Protein AF-A0A3B0UZY9-F1 (afdb_monomer)

Secondary structure (DSSP, 8-state):
--------------THHHHTTS------HHHHHHHHHHH-GGGB-TTS-B-HHHHHHHH-TT-----------TTHHHHHHHH--

Radius of gyration: 27.04 Å; Cα contacts (8 Å, |Δi|>4): 19; chains: 1; bounding box: 41×82×52 Å

Sequence (85 aa):
MTAFAGMTEKETTPMSELDDLMPTSPDHNAARLAELKRLFPDLFSDEGRLDVKAVRKLADPDMLDMEKFRFTWYGKSRARRKAFA

Organism: NCBI:txid652676

pLDDT: mean 74.03, std 14.44, range [37.28, 91.75]

Mean predicted aligned error: 16.86 Å

Solvent-accessible surface area (backbone atoms only — not comparable to full-atom values): 5832 Å² total; per-residue (Å²): 140,79,86,88,78,85,83,76,79,81,77,76,72,62,77,69,65,58,59,76,74,44,93,71,74,79,84,56,61,68,62,52,51,54,52,45,49,72,77,44,56,84,38,36,45,99,89,70,44,80,36,66,65,52,49,47,40,71,76,36,76,84,66,63,85,70,81,79,84,76,90,81,62,95,55,57,74,59,53,54,55,66,77,78,108

Structure (mmCIF, N/CA/C/O backbone):
data_AF-A0A3B0UZY9-F1
#
_entry.id   AF-A0A3B0UZY9-F1
#
loop_
_atom_site.group_PDB
_atom_site.id
_atom_site.type_symbol
_atom_site.label_atom_id
_atom_site.label_alt_id
_atom_site.label_comp_id
_atom_site.label_asym_id
_atom_site.label_entity_id
_atom_site.label_seq_id
_atom_site.pdbx_PDB_ins_code
_atom_site.Cartn_x
_atom_site.Cartn_y
_atom_site.Cartn_z
_atom_site.occupancy
_atom_site.B_iso_or_equiv
_atom_site.auth_seq_id
_atom_site.auth_comp_id
_atom_site.auth_asym_id
_atom_site.auth_atom_id
_atom_site.pdbx_PDB_model_num
ATOM 1 N N . MET A 1 1 ? -9.650 67.753 -24.244 1.00 37.44 1 MET A N 1
ATOM 2 C CA . MET A 1 1 ? -9.470 66.533 -25.059 1.00 37.44 1 MET A CA 1
ATOM 3 C C . MET A 1 1 ? -8.295 65.786 -24.452 1.00 37.44 1 MET A C 1
ATOM 5 O O . MET A 1 1 ? -7.236 66.379 -24.389 1.00 37.44 1 MET A O 1
ATOM 9 N N . THR A 1 2 ? -8.359 64.587 -23.892 1.00 37.28 2 THR A N 1
ATOM 10 C CA . THR A 1 2 ? -9.411 63.584 -23.714 1.00 37.28 2 THR A CA 1
ATOM 11 C C . THR A 1 2 ? -8.884 62.666 -22.606 1.00 37.28 2 THR A C 1
ATOM 13 O O . THR A 1 2 ? -7.690 62.373 -22.578 1.00 37.28 2 THR A O 1
ATOM 16 N N . ALA A 1 3 ? -9.742 62.274 -21.667 1.00 44.12 3 ALA A N 1
ATOM 17 C CA . ALA A 1 3 ? -9.410 61.332 -20.605 1.00 44.12 3 ALA A CA 1
ATOM 18 C C . ALA A 1 3 ? -9.094 59.945 -21.190 1.00 44.12 3 ALA A C 1
ATOM 20 O O . ALA A 1 3 ? -9.818 59.487 -22.071 1.00 44.12 3 ALA A O 1
ATOM 21 N N . PHE A 1 4 ? -8.070 59.261 -20.675 1.00 41.88 4 PHE A N 1
ATOM 22 C CA . PHE A 1 4 ? -7.921 57.815 -20.859 1.00 41.88 4 PHE A CA 1
ATOM 23 C C . PHE A 1 4 ? -8.237 57.135 -19.527 1.00 41.88 4 PHE A C 1
ATOM 25 O O . PHE A 1 4 ? -7.371 56.870 -18.697 1.00 41.88 4 PHE A O 1
ATOM 32 N N . ALA A 1 5 ? -9.538 56.979 -19.297 1.00 52.28 5 ALA A N 1
ATOM 33 C CA . ALA A 1 5 ? -10.083 56.119 -18.267 1.00 52.28 5 ALA A CA 1
ATOM 34 C C . ALA A 1 5 ? -10.034 54.667 -18.758 1.00 52.28 5 ALA A C 1
ATOM 36 O O . ALA A 1 5 ? -10.314 54.404 -19.926 1.00 52.28 5 ALA A O 1
ATOM 37 N N . GLY A 1 6 ? -9.755 53.740 -17.844 1.00 51.16 6 GLY A N 1
ATOM 38 C CA . GLY A 1 6 ? -10.112 52.333 -18.013 1.00 51.16 6 GLY A CA 1
ATOM 39 C C . GLY A 1 6 ? -8.985 51.422 -18.478 1.00 51.16 6 GLY A C 1
ATOM 40 O O . GLY A 1 6 ? -8.892 51.098 -19.653 1.00 51.16 6 GLY A O 1
ATOM 41 N N . MET A 1 7 ? -8.201 50.933 -17.519 1.00 43.72 7 MET A N 1
ATOM 42 C CA . MET A 1 7 ? -7.647 49.572 -17.532 1.00 43.72 7 MET A CA 1
ATOM 43 C C . MET A 1 7 ? -7.630 49.092 -16.070 1.00 43.72 7 MET A C 1
ATOM 45 O O . MET A 1 7 ? -6.617 49.185 -15.389 1.00 43.72 7 MET A O 1
ATOM 49 N N . THR A 1 8 ? -8.806 48.975 -15.446 1.00 45.06 8 THR A N 1
ATOM 50 C CA . THR A 1 8 ? -9.442 47.683 -15.117 1.00 45.06 8 THR A CA 1
ATOM 51 C C . THR A 1 8 ? -8.466 46.711 -14.465 1.00 45.06 8 THR A C 1
ATOM 53 O O . THR A 1 8 ? -7.686 46.026 -15.131 1.00 45.06 8 THR A O 1
ATOM 56 N N . GLU A 1 9 ? -8.539 46.727 -13.137 1.00 50.50 9 GLU A N 1
ATOM 57 C CA . GLU A 1 9 ? -8.206 45.664 -12.199 1.00 50.50 9 GLU A CA 1
ATOM 58 C C . GLU A 1 9 ? -8.133 44.301 -12.893 1.00 50.50 9 GLU A C 1
ATOM 60 O O . GLU A 1 9 ? -9.113 43.790 -13.430 1.00 50.50 9 GLU A O 1
ATOM 65 N N . LYS A 1 10 ? -6.937 43.709 -12.904 1.00 50.31 10 LYS A N 1
ATOM 66 C CA . LYS A 1 10 ? -6.805 42.271 -13.107 1.00 50.31 10 LYS A CA 1
ATOM 67 C C . LYS A 1 10 ? -7.505 41.631 -11.913 1.00 50.31 10 LYS A C 1
ATOM 69 O O . LYS A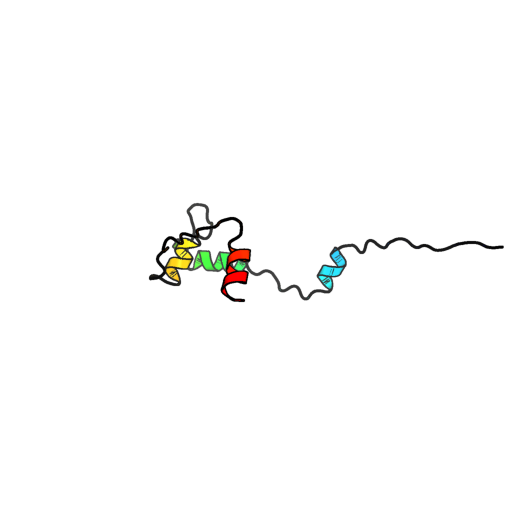 1 10 ? -6.914 41.546 -10.839 1.00 50.31 10 LYS A O 1
ATOM 74 N N . GLU A 1 11 ? -8.767 41.261 -12.101 1.00 54.94 11 GLU A N 1
ATOM 75 C CA . GLU A 1 11 ? -9.503 40.361 -11.226 1.00 54.94 11 GLU A CA 1
ATOM 76 C C . GLU A 1 11 ? -8.635 39.114 -11.021 1.00 54.94 11 GLU A C 1
ATOM 78 O O . GLU A 1 11 ? -8.539 38.232 -11.873 1.00 54.94 11 GLU A O 1
ATOM 83 N N . THR A 1 12 ? -7.933 39.067 -9.891 1.00 56.91 12 THR A N 1
ATOM 84 C CA . THR A 1 12 ? -7.550 37.800 -9.283 1.00 56.91 12 THR A CA 1
ATOM 85 C C . THR A 1 12 ? -8.869 37.171 -8.870 1.00 56.91 12 THR A C 1
ATOM 87 O O . THR A 1 12 ? -9.406 37.478 -7.809 1.00 56.91 12 THR A O 1
ATOM 90 N N . THR A 1 13 ? -9.442 36.348 -9.746 1.00 59.19 13 THR A N 1
ATOM 91 C CA . THR A 1 13 ? -10.512 35.436 -9.353 1.00 59.19 13 THR A CA 1
ATOM 92 C C . THR A 1 13 ? -9.967 34.611 -8.187 1.00 59.19 13 THR A C 1
ATOM 94 O O . THR A 1 13 ? -8.907 33.987 -8.337 1.00 59.19 13 THR A O 1
ATOM 97 N N . PRO A 1 14 ? -10.599 34.636 -7.002 1.00 59.50 14 PRO A N 1
ATOM 98 C CA . PRO A 1 14 ? -10.143 33.808 -5.906 1.00 59.50 14 PRO A CA 1
ATOM 99 C C . PRO A 1 14 ? -10.319 32.352 -6.340 1.00 59.50 14 PRO A C 1
ATOM 101 O O . PRO A 1 14 ? -11.391 31.939 -6.772 1.00 59.50 14 PRO A O 1
ATOM 104 N N . MET A 1 15 ? -9.237 31.579 -6.248 1.00 58.69 15 MET A N 1
ATOM 105 C CA . MET A 1 15 ? -9.141 30.164 -6.641 1.00 58.69 15 MET A CA 1
ATOM 106 C C . MET A 1 15 ? -10.278 29.286 -6.073 1.00 58.6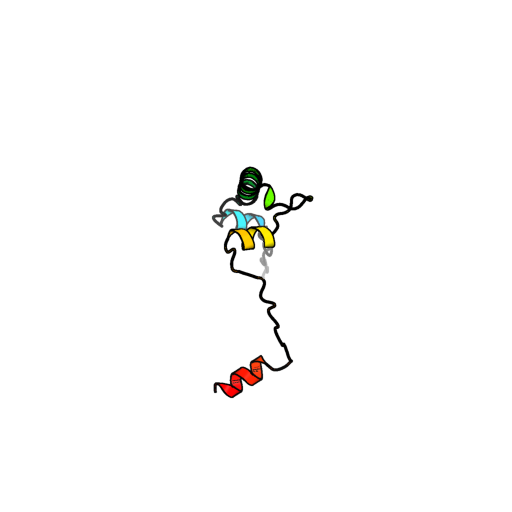9 15 MET A C 1
ATOM 108 O O . MET A 1 15 ? -10.528 28.206 -6.592 1.00 58.69 15 MET A O 1
ATOM 112 N N . SER A 1 16 ? -10.979 29.779 -5.046 1.00 62.91 16 SER A N 1
ATOM 113 C CA . SER A 1 16 ? -12.154 29.184 -4.413 1.00 62.91 16 SER A CA 1
ATOM 114 C C . SER A 1 16 ? -13.399 29.097 -5.302 1.00 62.91 16 SER A C 1
ATOM 116 O O . SER A 1 16 ? -14.165 28.161 -5.132 1.00 62.91 16 SER A O 1
ATOM 118 N N . GLU A 1 17 ? -13.622 30.015 -6.252 1.00 62.00 17 GLU A N 1
ATOM 119 C CA . GLU A 1 17 ? -14.824 29.957 -7.113 1.00 62.00 17 GLU A CA 1
ATOM 120 C C . GLU A 1 17 ? -14.735 28.868 -8.199 1.00 62.00 17 GLU A C 1
ATOM 122 O O . GLU A 1 17 ? -15.753 28.441 -8.740 1.00 62.00 17 GLU A O 1
ATOM 127 N N . LEU A 1 18 ? -13.526 28.380 -8.513 1.00 63.56 18 LEU A N 1
ATOM 128 C CA . LEU A 1 18 ? -13.346 27.281 -9.466 1.00 63.56 18 L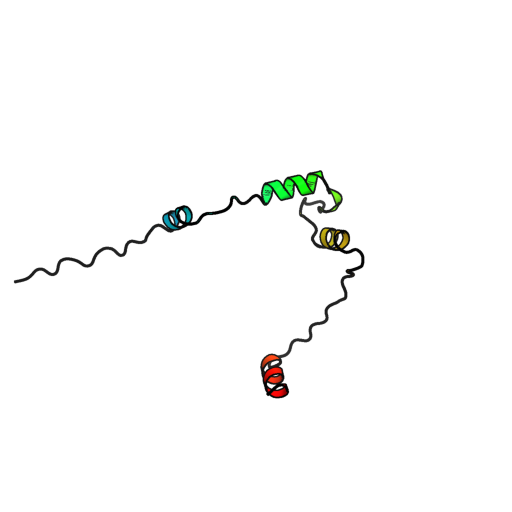EU A CA 1
ATOM 129 C C . LEU A 1 18 ? -13.762 25.919 -8.891 1.00 63.56 18 LEU A C 1
ATOM 131 O O . LEU A 1 18 ? -14.216 25.065 -9.655 1.00 63.56 18 LEU A O 1
ATOM 135 N N . ASP A 1 19 ? -13.619 25.711 -7.581 1.00 65.75 19 ASP A N 1
ATOM 136 C CA . ASP A 1 19 ? -13.952 24.437 -6.930 1.00 65.75 19 ASP A CA 1
ATOM 137 C C . ASP A 1 19 ? -15.470 24.178 -6.900 1.00 65.75 19 ASP A C 1
ATOM 139 O O . ASP A 1 19 ? -15.890 23.028 -7.018 1.00 65.75 19 ASP A O 1
ATOM 143 N N . ASP A 1 20 ? -16.288 25.236 -6.851 1.00 64.75 20 ASP A N 1
ATOM 144 C CA . ASP A 1 20 ? -17.760 25.163 -6.869 1.00 64.75 20 ASP A CA 1
ATOM 145 C C . ASP A 1 20 ? -18.341 24.832 -8.260 1.00 64.75 20 ASP A C 1
ATOM 147 O O . ASP A 1 20 ? -19.467 24.344 -8.380 1.00 64.75 20 ASP A O 1
ATOM 151 N N . LEU A 1 21 ? -17.578 25.080 -9.330 1.00 68.56 21 LEU A N 1
ATOM 152 C CA . LEU A 1 21 ? -17.972 24.802 -10.719 1.00 68.56 21 LEU A CA 1
ATOM 153 C C . LEU A 1 21 ? -17.590 23.387 -11.173 1.00 68.56 21 LEU A C 1
ATOM 155 O O . LEU A 1 21 ? -18.042 22.924 -12.226 1.00 68.56 21 LEU A O 1
ATOM 159 N N . MET A 1 22 ? -16.757 22.693 -10.398 1.00 71.69 22 MET A N 1
A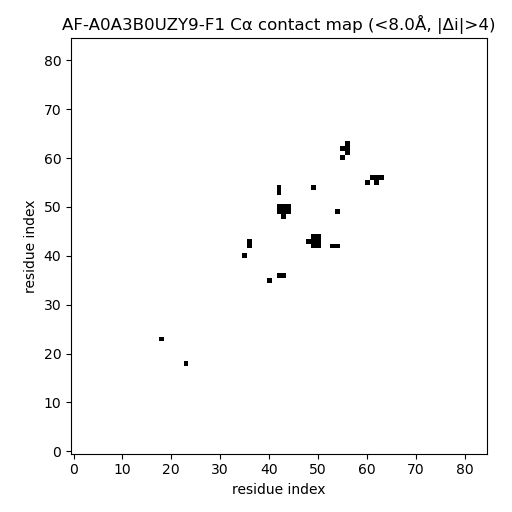TOM 160 C CA . MET A 1 22 ? -16.390 21.308 -10.651 1.00 71.69 22 MET A CA 1
ATOM 161 C C . MET A 1 22 ? -17.309 20.386 -9.844 1.00 71.69 22 MET A C 1
ATOM 163 O O . MET A 1 22 ? -17.412 20.546 -8.630 1.00 71.69 22 MET A O 1
ATOM 167 N N . PRO A 1 23 ? -17.946 19.368 -10.452 1.00 67.56 23 PRO A N 1
ATOM 168 C CA . PRO A 1 23 ? -18.591 18.309 -9.688 1.00 67.56 23 PRO A CA 1
ATOM 169 C C . PRO A 1 23 ? -17.500 17.501 -8.973 1.00 67.56 23 PRO A C 1
ATOM 171 O O . PRO A 1 23 ? -16.976 16.515 -9.493 1.00 67.56 23 PRO A O 1
ATOM 174 N N . THR A 1 24 ? -17.103 17.953 -7.788 1.00 70.19 24 THR A N 1
ATOM 175 C CA . THR A 1 24 ? -16.123 17.272 -6.955 1.00 70.19 24 THR A CA 1
ATOM 176 C C . THR A 1 24 ? -16.833 16.123 -6.248 1.00 70.19 24 THR A C 1
ATOM 178 O O . THR A 1 24 ? -17.675 16.301 -5.370 1.00 70.19 24 THR A O 1
ATOM 181 N N . SER A 1 25 ? -16.543 14.896 -6.687 1.00 73.12 25 SER A N 1
ATOM 182 C CA . SER A 1 25 ? -16.964 13.706 -5.947 1.00 73.12 25 SER A CA 1
ATOM 183 C C . SER A 1 25 ? -16.401 13.799 -4.524 1.00 73.12 25 SER A C 1
ATOM 185 O O . SER A 1 25 ? -15.209 14.088 -4.385 1.00 73.12 25 SER A O 1
ATOM 187 N N . PRO A 1 26 ? -17.192 13.503 -3.476 1.00 77.81 26 PRO A N 1
ATOM 188 C CA . PRO A 1 26 ? -16.667 13.487 -2.122 1.00 77.81 26 PRO A CA 1
ATOM 189 C C . PRO A 1 26 ? -15.527 12.468 -2.013 1.00 77.81 26 PRO A C 1
ATOM 191 O O . PRO A 1 26 ? -15.633 11.338 -2.508 1.00 77.81 26 PRO A O 1
ATOM 194 N N . ASP A 1 27 ? -14.427 12.860 -1.367 1.00 78.62 27 ASP A N 1
ATOM 195 C CA . ASP A 1 27 ? -13.329 11.940 -1.089 1.00 78.62 27 ASP A CA 1
ATOM 196 C C . ASP A 1 27 ? -13.732 10.979 0.039 1.00 78.62 27 ASP A C 1
ATOM 198 O O . ASP A 1 27 ? -13.708 11.298 1.228 1.00 78.62 27 ASP A O 1
ATOM 202 N N . HIS A 1 28 ? -14.127 9.768 -0.346 1.00 85.69 28 HIS A N 1
ATOM 203 C CA . HIS A 1 28 ? -14.495 8.701 0.583 1.00 85.69 28 HIS A CA 1
ATOM 204 C C . HIS A 1 28 ? -13.299 7.853 1.041 1.00 85.69 28 HIS A C 1
ATOM 206 O O . HIS A 1 28 ? -13.497 6.805 1.660 1.00 85.69 28 HIS A O 1
ATOM 212 N N . ASN A 1 29 ? -12.060 8.251 0.742 1.00 86.19 29 ASN A N 1
ATOM 213 C CA . ASN A 1 29 ? -10.874 7.451 1.045 1.00 86.19 29 ASN A CA 1
ATOM 214 C C . ASN A 1 29 ? -10.721 7.175 2.550 1.0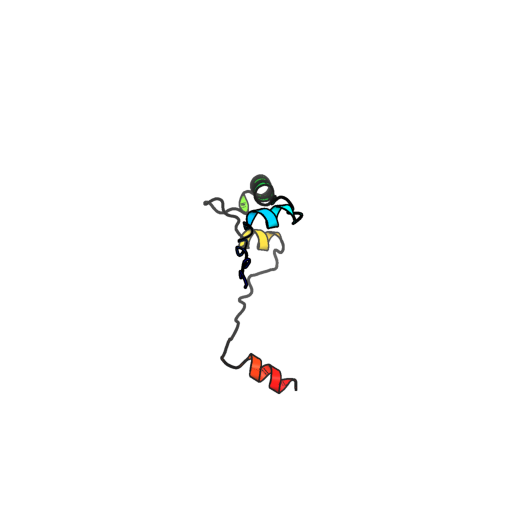0 86.19 29 ASN A C 1
ATOM 216 O O . ASN A 1 29 ? -10.459 6.041 2.943 1.00 86.19 29 ASN A O 1
ATOM 220 N N . ALA A 1 30 ? -10.996 8.164 3.406 1.00 86.19 30 ALA A N 1
ATOM 221 C CA . ALA A 1 30 ? -10.948 7.983 4.858 1.00 86.19 30 ALA A CA 1
ATOM 222 C C . ALA A 1 30 ? -11.946 6.919 5.358 1.00 86.19 30 ALA A C 1
ATOM 224 O O . ALA A 1 30 ? -11.586 6.060 6.163 1.00 86.19 30 ALA A O 1
ATOM 225 N N . ALA A 1 31 ? -13.180 6.935 4.841 1.00 87.75 31 ALA A N 1
ATOM 226 C CA . ALA A 1 31 ? -14.206 5.953 5.193 1.00 87.75 31 ALA A CA 1
ATOM 227 C C . ALA A 1 31 ? -13.834 4.545 4.701 1.00 87.75 31 ALA A C 1
ATOM 229 O O . ALA A 1 31 ? -13.931 3.578 5.456 1.00 87.75 31 ALA A O 1
ATOM 230 N N . ARG A 1 32 ? -13.326 4.441 3.465 1.00 90.25 32 ARG A N 1
ATOM 231 C CA . ARG A 1 32 ? -12.842 3.178 2.887 1.00 90.25 32 ARG A CA 1
ATOM 232 C C . ARG A 1 32 ? -11.692 2.591 3.701 1.00 90.25 32 ARG A C 1
ATOM 234 O O . ARG A 1 32 ? -11.681 1.393 3.957 1.00 90.25 32 ARG A O 1
ATOM 241 N N . LEU A 1 33 ? -10.751 3.423 4.149 1.00 89.56 33 LEU A N 1
ATOM 242 C CA . LEU A 1 33 ? -9.615 2.977 4.954 1.00 89.56 33 LEU A CA 1
ATOM 243 C C . LEU A 1 33 ? -10.056 2.471 6.337 1.00 89.56 33 LEU A C 1
ATOM 245 O O . LEU A 1 33 ? -9.541 1.461 6.813 1.00 89.56 33 LEU A O 1
ATOM 249 N N . ALA A 1 34 ? -11.032 3.137 6.960 1.00 88.75 34 ALA A N 1
ATOM 250 C CA . ALA A 1 34 ? -11.606 2.700 8.231 1.00 88.75 34 ALA A CA 1
ATOM 251 C C . ALA A 1 34 ? -12.313 1.341 8.104 1.00 88.75 34 ALA A C 1
ATOM 253 O O . ALA A 1 34 ? -12.143 0.467 8.957 1.00 88.75 34 ALA A O 1
ATOM 254 N N . GLU A 1 35 ? -13.063 1.133 7.022 1.00 91.12 35 GLU A N 1
ATOM 255 C CA . GLU A 1 35 ? -13.704 -0.150 6.741 1.00 91.12 35 GLU A CA 1
ATOM 256 C C . GLU A 1 35 ? -12.680 -1.255 6.461 1.00 91.12 35 GLU A C 1
ATOM 258 O O . GLU A 1 35 ? -12.796 -2.353 7.009 1.00 91.12 35 GLU A O 1
ATOM 263 N N . LEU A 1 36 ? -11.632 -0.947 5.691 1.00 90.62 36 LEU A N 1
ATOM 264 C CA . LEU A 1 36 ? -10.551 -1.887 5.409 1.00 90.62 36 LEU A CA 1
ATOM 265 C C . LEU A 1 36 ? -9.852 -2.335 6.699 1.00 90.62 36 LEU A C 1
ATOM 267 O O . LEU A 1 36 ? -9.610 -3.523 6.880 1.00 90.62 36 LEU A O 1
ATOM 271 N N . LYS A 1 37 ? -9.603 -1.406 7.631 1.00 89.81 37 LYS A N 1
ATOM 272 C CA . LYS A 1 37 ? -9.002 -1.705 8.941 1.00 89.81 37 LYS A CA 1
ATOM 273 C C . LYS A 1 37 ? -9.891 -2.587 9.816 1.00 89.81 37 LYS A C 1
ATOM 275 O O . LYS A 1 37 ? -9.381 -3.399 10.581 1.00 89.81 37 LYS A O 1
ATOM 280 N N . ARG A 1 38 ? -11.215 -2.442 9.706 1.00 90.38 38 ARG A N 1
ATOM 281 C CA . ARG A 1 38 ? -12.185 -3.284 10.421 1.00 90.38 38 ARG A CA 1
ATOM 282 C C . ARG A 1 38 ? -12.215 -4.713 9.873 1.00 90.38 38 ARG A C 1
ATOM 284 O O . ARG A 1 38 ? -12.365 -5.646 10.654 1.00 90.38 38 ARG A O 1
ATOM 291 N N . LEU A 1 39 ? -12.142 -4.870 8.551 1.00 91.75 39 LEU A N 1
ATOM 292 C CA . LEU A 1 39 ? -12.251 -6.169 7.880 1.00 91.75 39 LEU A CA 1
ATOM 293 C C . LEU A 1 39 ? -10.929 -6.948 7.869 1.00 91.75 39 LEU A C 1
ATOM 295 O O . LEU A 1 39 ? -10.947 -8.160 8.059 1.00 91.75 39 LEU A O 1
ATOM 299 N N . PHE A 1 40 ? -9.808 -6.255 7.672 1.00 90.25 40 PHE A N 1
ATOM 300 C CA . PHE A 1 40 ? -8.482 -6.844 7.480 1.00 90.25 40 PHE A CA 1
ATOM 301 C C . PHE A 1 40 ? -7.436 -6.097 8.323 1.00 90.25 40 PHE A C 1
ATOM 303 O O . PHE A 1 40 ? -6.647 -5.308 7.792 1.00 90.25 40 PHE A O 1
ATOM 310 N N . PRO A 1 41 ? -7.447 -6.273 9.656 1.00 88.75 41 PRO A N 1
ATOM 311 C CA . PRO A 1 41 ? -6.516 -5.575 10.542 1.00 88.75 41 PRO A CA 1
ATOM 312 C C . PRO A 1 41 ? -5.053 -6.001 10.332 1.00 88.75 41 PRO A C 1
ATOM 314 O O . PRO A 1 41 ? -4.149 -5.234 10.640 1.00 88.75 41 PRO A O 1
ATOM 317 N N . ASP A 1 42 ? -4.824 -7.193 9.784 1.00 88.25 42 ASP A N 1
ATOM 318 C CA . ASP A 1 42 ? -3.523 -7.784 9.458 1.00 88.25 42 ASP A CA 1
ATOM 319 C C . ASP A 1 42 ? -2.805 -7.102 8.283 1.00 88.25 42 ASP A C 1
ATOM 321 O O . ASP A 1 42 ? -1.586 -7.198 8.163 1.00 88.25 42 ASP A O 1
ATOM 325 N N . LEU A 1 43 ? -3.539 -6.381 7.428 1.00 88.38 43 LEU A N 1
ATOM 326 C CA . LEU A 1 43 ? -2.965 -5.620 6.312 1.00 88.38 43 LEU A CA 1
ATOM 327 C C . LEU A 1 43 ? -2.344 -4.285 6.749 1.00 88.38 43 LEU A C 1
ATOM 329 O O . LEU A 1 43 ? -1.802 -3.558 5.914 1.00 88.38 43 LEU A O 1
ATOM 333 N N . PHE A 1 44 ? -2.449 -3.929 8.029 1.00 90.56 44 PHE A N 1
ATOM 334 C CA . PHE A 1 44 ? -1.926 -2.683 8.575 1.00 90.56 44 PHE A CA 1
ATOM 335 C C . PHE A 1 44 ? -0.663 -2.941 9.404 1.00 90.56 44 PHE A C 1
ATOM 337 O O . PHE A 1 44 ? -0.570 -3.935 10.117 1.00 90.56 44 PHE A O 1
ATOM 344 N N . SER A 1 45 ? 0.306 -2.028 9.322 1.00 86.12 45 SER A N 1
ATOM 345 C CA . SER A 1 45 ? 1.498 -2.041 10.172 1.00 86.12 45 SER A CA 1
ATOM 346 C C . SER A 1 45 ? 1.159 -1.681 11.621 1.00 86.12 45 SER A C 1
ATOM 348 O O . SER A 1 45 ? 0.086 -1.140 11.906 1.00 86.12 45 SER A O 1
ATOM 350 N N . ASP A 1 46 ? 2.107 -1.896 12.536 1.00 81.25 46 ASP A N 1
ATOM 351 C CA . ASP A 1 46 ? 1.978 -1.497 13.944 1.00 81.25 46 ASP A CA 1
ATOM 352 C C . ASP A 1 46 ? 1.762 0.022 14.107 1.00 81.25 46 ASP A C 1
ATOM 354 O O . ASP A 1 46 ? 1.110 0.465 15.052 1.00 81.25 46 ASP A O 1
ATOM 358 N N . GLU A 1 47 ? 2.223 0.842 13.149 1.00 79.25 47 GLU A N 1
ATOM 359 C CA . GLU A 1 47 ? 1.938 2.287 13.114 1.00 79.25 47 GLU A CA 1
ATOM 360 C C . GLU A 1 47 ? 0.562 2.633 12.512 1.00 79.25 47 GLU A C 1
ATOM 362 O O . GLU A 1 47 ? 0.235 3.806 12.313 1.00 79.25 47 GLU A O 1
ATOM 367 N N . GLY A 1 48 ? -0.255 1.628 12.193 1.00 77.56 48 GLY A N 1
ATOM 368 C CA . GLY A 1 48 ? -1.605 1.783 11.662 1.00 77.56 48 GLY A CA 1
ATOM 369 C C . GLY A 1 48 ? -1.666 2.241 10.205 1.00 77.56 48 GLY A C 1
ATOM 370 O O . GLY A 1 48 ? -2.709 2.747 9.783 1.00 77.56 48 GLY A O 1
ATOM 371 N N . ARG A 1 49 ? -0.581 2.083 9.437 1.00 84.38 49 ARG A N 1
ATOM 372 C CA . ARG A 1 49 ? -0.533 2.378 7.996 1.00 84.38 49 ARG A CA 1
ATOM 373 C C . ARG A 1 49 ? -0.810 1.125 7.176 1.00 84.38 49 ARG A C 1
ATOM 375 O O . ARG A 1 49 ? -0.429 0.036 7.575 1.00 84.38 49 ARG A O 1
ATOM 382 N N . LEU A 1 50 ? -1.449 1.283 6.020 1.00 87.00 50 LEU A N 1
ATOM 383 C CA . LEU A 1 50 ? -1.717 0.165 5.115 1.00 87.00 50 LEU A CA 1
ATOM 384 C C . LEU A 1 50 ? -0.408 -0.347 4.492 1.00 87.00 50 LEU A C 1
ATOM 386 O O . LEU A 1 50 ? 0.292 0.422 3.827 1.00 87.00 50 LEU A O 1
ATOM 390 N N . ASP A 1 51 ? -0.093 -1.629 4.673 1.00 87.44 51 ASP A N 1
ATOM 391 C CA . ASP A 1 51 ? 1.058 -2.263 4.032 1.00 87.44 51 ASP A CA 1
ATOM 392 C C . ASP A 1 51 ? 0.699 -2.715 2.610 1.00 87.44 51 ASP A C 1
ATOM 394 O O . ASP A 1 51 ? -0.002 -3.701 2.376 1.00 87.44 51 ASP A O 1
ATOM 398 N N . VAL A 1 52 ? 1.237 -1.995 1.627 1.00 85.19 52 VAL A N 1
ATOM 399 C CA . VAL A 1 52 ? 1.035 -2.274 0.201 1.00 85.19 52 VAL A CA 1
ATOM 400 C C . VAL A 1 52 ? 1.544 -3.667 -0.186 1.00 85.19 52 VAL A C 1
ATOM 402 O O . VAL A 1 52 ? 0.987 -4.284 -1.094 1.00 85.19 52 VAL A O 1
ATOM 405 N N . LYS A 1 53 ? 2.574 -4.197 0.489 1.00 82.94 53 LYS A N 1
ATOM 406 C CA . LYS A 1 53 ? 3.085 -5.548 0.220 1.00 82.94 53 LYS A CA 1
ATOM 407 C C . LYS A 1 53 ? 2.093 -6.608 0.677 1.00 82.94 53 LYS A C 1
ATOM 409 O O . LYS A 1 53 ? 1.819 -7.533 -0.085 1.00 82.94 53 LYS A O 1
ATOM 414 N N . ALA A 1 54 ? 1.530 -6.452 1.874 1.00 81.81 54 ALA A N 1
ATOM 415 C CA . ALA A 1 54 ? 0.504 -7.344 2.402 1.00 81.81 54 ALA A CA 1
ATOM 416 C C . ALA A 1 54 ? -0.746 -7.345 1.508 1.00 81.81 54 ALA A C 1
ATOM 418 O O . ALA A 1 54 ? -1.217 -8.410 1.111 1.00 81.81 54 ALA A O 1
ATOM 419 N N . VAL A 1 55 ? -1.213 -6.161 1.089 1.00 86.88 55 VAL A N 1
ATOM 420 C CA . VAL A 1 55 ? -2.352 -6.023 0.160 1.00 86.88 55 VAL A CA 1
ATOM 421 C C . VAL A 1 55 ? -2.065 -6.702 -1.177 1.00 86.88 55 VAL A C 1
ATOM 423 O O . VAL A 1 55 ? -2.900 -7.436 -1.700 1.00 86.88 55 VAL A O 1
ATOM 426 N N . ARG A 1 56 ? -0.872 -6.486 -1.737 1.00 83.62 56 ARG A N 1
ATOM 427 C CA . ARG A 1 56 ? -0.486 -7.085 -3.016 1.00 83.62 56 ARG A CA 1
ATOM 428 C C . ARG A 1 56 ? -0.382 -8.607 -2.929 1.00 83.62 56 ARG A C 1
ATOM 430 O O . ARG A 1 56 ? -0.840 -9.280 -3.843 1.00 83.62 56 ARG A O 1
ATOM 437 N N . LYS A 1 57 ? 0.153 -9.139 -1.828 1.00 83.50 57 LYS A N 1
ATOM 438 C CA . LYS A 1 57 ? 0.218 -10.581 -1.562 1.00 83.50 57 LYS A CA 1
ATOM 439 C C . LYS A 1 57 ? -1.170 -11.206 -1.397 1.00 83.50 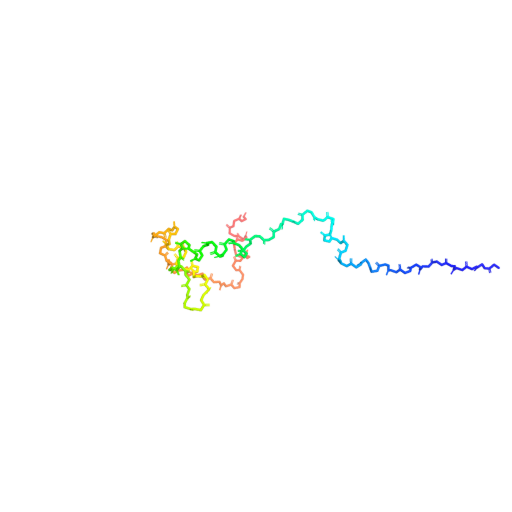57 LYS A C 1
ATOM 441 O O . LYS A 1 57 ? -1.374 -12.334 -1.826 1.00 83.50 57 LYS A O 1
ATOM 446 N N . LEU A 1 58 ? -2.113 -10.489 -0.781 1.00 83.81 58 LEU A N 1
ATOM 447 C CA . LEU A 1 58 ? -3.502 -10.939 -0.661 1.00 83.81 58 LEU A CA 1
ATOM 448 C C . LEU A 1 58 ? -4.204 -10.978 -2.026 1.00 83.81 58 LEU A C 1
ATOM 450 O O . LEU A 1 58 ? -4.952 -11.911 -2.302 1.00 83.81 58 LEU A O 1
ATOM 454 N N . ALA A 1 59 ? -3.969 -9.966 -2.864 1.00 85.19 59 ALA A N 1
ATOM 455 C CA . ALA A 1 59 ? -4.586 -9.862 -4.183 1.00 85.19 59 ALA A CA 1
ATOM 456 C C . ALA A 1 59 ? -4.056 -10.911 -5.172 1.00 85.19 59 ALA A C 1
ATOM 458 O O . ALA A 1 59 ? -4.828 -11.434 -5.972 1.00 85.19 59 ALA A O 1
ATOM 459 N N . ASP A 1 60 ? -2.758 -11.209 -5.120 1.00 83.94 60 ASP A N 1
ATOM 460 C CA . ASP A 1 60 ? -2.127 -12.221 -5.961 1.00 83.94 60 ASP A CA 1
ATOM 461 C C . ASP A 1 60 ? -0.990 -12.920 -5.184 1.00 83.94 60 ASP A C 1
ATOM 463 O O . ASP A 1 60 ? 0.118 -12.377 -5.072 1.00 83.94 60 ASP A O 1
ATOM 467 N N . PRO A 1 61 ? -1.254 -14.115 -4.620 1.00 76.75 61 PRO A N 1
ATOM 468 C CA . PRO A 1 61 ? -0.280 -14.865 -3.826 1.00 76.75 61 PRO A CA 1
ATOM 469 C C . PRO A 1 61 ? 0.963 -15.289 -4.615 1.00 76.75 61 PRO A C 1
ATOM 471 O O . PRO A 1 61 ? 2.038 -15.427 -4.028 1.00 76.75 61 PRO A O 1
ATOM 474 N N . ASP A 1 62 ? 0.825 -15.466 -5.932 1.00 74.19 6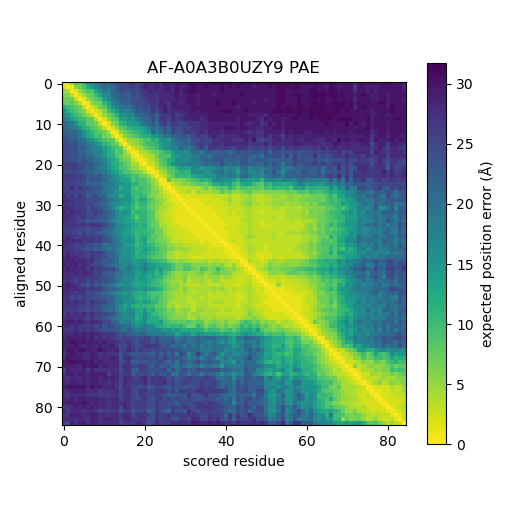2 ASP A N 1
ATOM 475 C CA . ASP A 1 62 ? 1.896 -15.908 -6.829 1.00 74.19 62 ASP A CA 1
ATOM 476 C C . ASP A 1 62 ? 2.695 -14.730 -7.402 1.00 74.19 62 ASP A C 1
ATOM 478 O O . ASP A 1 62 ? 3.755 -14.920 -8.011 1.00 74.19 62 ASP A O 1
ATOM 482 N N . MET A 1 63 ? 2.248 -13.492 -7.158 1.00 66.31 63 MET A N 1
ATOM 483 C CA . MET A 1 63 ? 2.956 -12.264 -7.513 1.00 66.31 63 MET A CA 1
ATOM 484 C C . MET A 1 63 ? 4.135 -12.013 -6.567 1.00 66.31 63 MET A C 1
ATOM 486 O O . MET A 1 63 ? 4.239 -10.973 -5.910 1.00 66.31 63 MET A O 1
ATOM 490 N N . LEU A 1 64 ? 5.067 -12.963 -6.529 1.00 60.16 64 LEU A N 1
ATOM 491 C CA . LEU A 1 64 ? 6.379 -12.799 -5.926 1.00 60.16 64 LEU A CA 1
ATOM 492 C C . LEU A 1 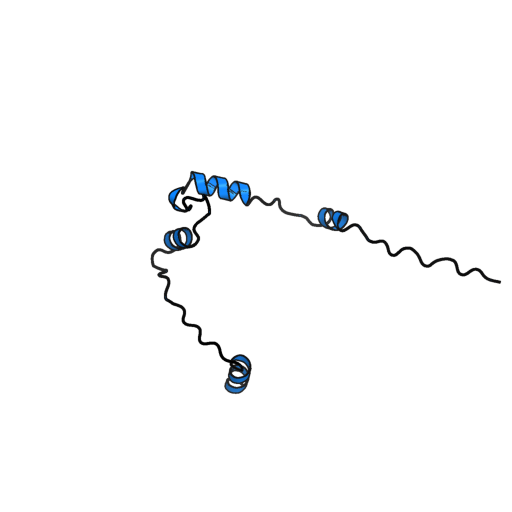64 ? 7.008 -11.503 -6.453 1.00 60.16 64 LEU A C 1
ATOM 494 O O 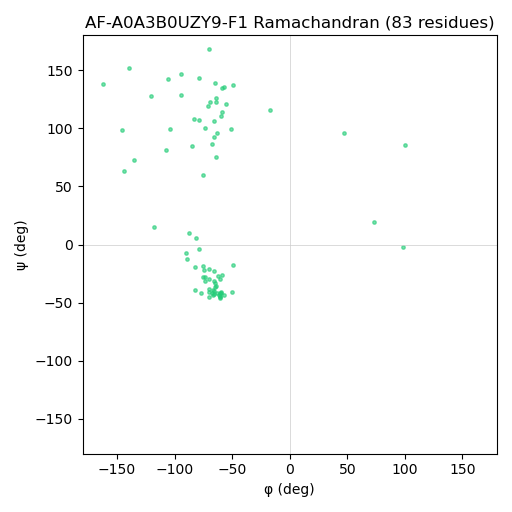. LEU A 1 64 ? 6.913 -11.181 -7.644 1.00 60.16 64 LEU A O 1
ATOM 498 N N . ASP A 1 65 ? 7.640 -10.742 -5.558 1.00 59.09 65 ASP A N 1
ATOM 499 C CA . ASP A 1 65 ? 8.503 -9.614 -5.903 1.00 59.09 65 ASP A CA 1
ATOM 500 C C . ASP A 1 65 ? 9.715 -10.134 -6.688 1.00 59.09 65 ASP A C 1
ATOM 502 O O . ASP A 1 65 ? 10.823 -10.259 -6.181 1.00 59.09 65 ASP A O 1
ATOM 506 N N . MET A 1 66 ? 9.489 -10.480 -7.954 1.00 58.53 66 MET A N 1
ATOM 507 C CA . MET A 1 66 ? 10.537 -10.729 -8.926 1.00 58.53 66 MET A CA 1
ATOM 508 C C . MET A 1 66 ? 11.348 -9.446 -9.011 1.00 58.53 66 MET A C 1
ATOM 510 O O . MET A 1 66 ? 10.826 -8.401 -9.416 1.00 58.53 66 MET A O 1
ATOM 514 N N . GLU A 1 67 ? 12.605 -9.509 -8.590 1.00 65.38 67 GLU A N 1
ATOM 515 C CA . GLU A 1 67 ? 13.469 -8.344 -8.565 1.00 65.38 67 GLU A CA 1
ATOM 516 C C . GLU A 1 67 ? 13.611 -7.770 -9.980 1.00 65.38 67 GLU A C 1
ATOM 518 O O . GLU A 1 67 ? 14.167 -8.381 -10.897 1.00 65.38 67 GLU A O 1
ATOM 523 N N . LYS A 1 68 ? 13.029 -6.585 -10.192 1.00 69.62 68 LYS A N 1
ATOM 524 C CA . LYS A 1 68 ? 13.007 -5.927 -11.500 1.00 69.62 68 LYS A CA 1
ATOM 525 C C . LYS A 1 68 ? 14.293 -5.136 -11.689 1.00 69.62 68 LYS A C 1
ATOM 527 O O . LYS A 1 68 ? 14.323 -3.922 -11.492 1.00 69.62 68 LYS A O 1
ATOM 532 N N . PHE A 1 69 ? 15.342 -5.806 -12.155 1.00 72.38 69 PHE A N 1
ATOM 533 C CA . PHE A 1 69 ? 16.569 -5.135 -12.578 1.00 72.38 69 PHE A CA 1
ATOM 534 C C . PHE A 1 69 ? 16.307 -4.268 -13.815 1.00 72.38 69 PHE A C 1
ATOM 536 O O . PHE A 1 69 ? 16.150 -4.752 -14.937 1.00 72.38 69 PHE A O 1
ATOM 543 N N . ARG A 1 70 ? 16.266 -2.945 -13.625 1.00 70.44 70 ARG A N 1
ATOM 544 C CA . ARG A 1 70 ? 16.176 -1.975 -14.721 1.00 70.44 70 ARG A CA 1
ATOM 545 C C . ARG A 1 70 ? 17.531 -1.322 -14.952 1.00 70.44 70 ARG A C 1
ATOM 547 O O . ARG A 1 70 ? 17.870 -0.329 -14.318 1.00 70.44 70 ARG A O 1
ATOM 554 N N . PHE A 1 71 ? 18.257 -1.812 -15.951 1.00 77.06 71 PHE A N 1
ATOM 555 C CA . PHE A 1 71 ? 19.440 -1.110 -16.439 1.00 77.06 71 PHE A CA 1
ATOM 556 C C . PHE A 1 71 ? 19.037 0.169 -17.193 1.00 77.06 71 PHE A C 1
ATOM 558 O O . PHE A 1 71 ? 18.322 0.121 -18.209 1.00 77.06 71 PHE A O 1
ATOM 565 N N . THR A 1 72 ? 19.490 1.317 -16.691 1.00 79.38 72 THR A N 1
ATOM 566 C CA . THR A 1 72 ? 19.230 2.645 -17.261 1.00 79.38 72 THR A CA 1
ATOM 567 C C . THR A 1 72 ? 20.560 3.301 -17.608 1.00 79.38 72 THR A C 1
ATOM 569 O O . THR A 1 72 ? 21.448 3.370 -16.769 1.00 79.38 72 THR A O 1
ATOM 572 N N . TRP A 1 73 ? 20.697 3.774 -18.848 1.00 82.62 73 TRP A N 1
ATOM 573 C CA . TRP A 1 73 ? 21.893 4.463 -19.333 1.00 82.62 73 TRP A CA 1
ATOM 574 C C . TRP A 1 73 ? 21.501 5.651 -20.214 1.00 82.62 73 TRP A C 1
ATOM 576 O O . TRP A 1 73 ? 20.429 5.659 -20.839 1.00 82.62 73 TRP A O 1
ATOM 586 N N . TYR A 1 74 ? 22.361 6.669 -20.251 1.00 75.50 74 TYR A N 1
ATOM 587 C CA . TYR A 1 74 ? 22.137 7.877 -21.037 1.00 75.50 74 TYR A CA 1
ATOM 588 C C . TYR A 1 74 ? 22.098 7.539 -22.532 1.00 75.50 74 TYR A C 1
ATOM 590 O O . TYR A 1 74 ? 23.034 6.967 -23.075 1.00 75.50 74 TYR A O 1
ATOM 598 N N . GLY A 1 75 ? 20.996 7.876 -23.206 1.00 85.31 75 GLY A N 1
ATOM 599 C CA . GLY A 1 75 ? 20.821 7.601 -24.637 1.00 85.31 75 GLY A CA 1
ATOM 600 C C . GLY A 1 75 ? 20.012 6.345 -24.986 1.00 85.31 75 GLY A C 1
ATOM 601 O O . GLY A 1 75 ? 19.712 6.158 -26.165 1.00 85.31 75 GLY A O 1
ATOM 602 N N . LYS A 1 76 ? 19.539 5.548 -24.012 1.00 83.12 76 LYS A N 1
ATOM 603 C CA . LYS A 1 76 ? 18.673 4.368 -24.254 1.00 83.12 76 LYS A CA 1
ATOM 604 C C . LYS A 1 76 ? 17.462 4.673 -25.154 1.00 83.12 76 LYS A C 1
ATOM 606 O O . LYS A 1 76 ? 17.130 3.895 -26.045 1.00 83.12 76 LYS A O 1
ATOM 611 N N . SER A 1 77 ? 16.823 5.830 -24.964 1.00 78.12 77 SER A N 1
ATOM 612 C CA . SER A 1 77 ? 15.667 6.271 -25.765 1.00 78.12 77 SER A CA 1
ATOM 613 C C . SER A 1 77 ? 16.031 6.724 -27.186 1.00 78.12 77 SER A C 1
ATOM 615 O O . SER A 1 77 ? 15.203 6.630 -28.092 1.00 78.12 77 SER A O 1
ATOM 617 N N . ARG A 1 78 ? 17.259 7.219 -27.399 1.00 82.31 78 ARG A N 1
ATOM 618 C CA . ARG A 1 78 ? 17.784 7.570 -28.729 1.00 82.31 78 ARG A CA 1
ATOM 619 C C . ARG A 1 78 ? 18.208 6.315 -29.494 1.00 82.31 78 ARG A C 1
ATOM 621 O O . ARG A 1 78 ? 17.875 6.198 -30.667 1.00 82.31 78 ARG A O 1
ATOM 628 N N . ALA A 1 79 ? 18.858 5.360 -28.825 1.00 84.62 79 ALA A N 1
ATOM 629 C CA . ALA A 1 79 ? 19.216 4.063 -29.400 1.00 84.62 79 ALA A CA 1
ATOM 630 C C . ALA A 1 79 ? 17.972 3.275 -29.842 1.00 84.62 79 ALA A C 1
ATOM 632 O O . ALA A 1 79 ? 17.924 2.794 -30.969 1.00 84.62 79 ALA A O 1
ATOM 633 N N . ARG A 1 80 ? 16.922 3.238 -29.004 1.00 83.19 80 ARG A N 1
ATOM 634 C CA . ARG A 1 80 ? 15.646 2.592 -29.352 1.00 83.19 80 ARG A CA 1
ATOM 635 C C . ARG A 1 80 ? 15.031 3.174 -30.628 1.00 83.19 80 ARG A C 1
ATOM 637 O O . ARG A 1 80 ? 14.585 2.418 -31.473 1.00 83.19 80 ARG A O 1
ATOM 644 N N . ARG A 1 81 ? 15.040 4.501 -30.791 1.00 85.00 81 ARG A N 1
ATOM 645 C CA . ARG A 1 81 ? 14.514 5.157 -32.002 1.00 85.00 81 ARG A CA 1
ATOM 646 C C . ARG A 1 81 ? 15.287 4.808 -33.272 1.00 85.00 81 ARG A C 1
ATOM 648 O O . ARG A 1 81 ? 14.665 4.700 -34.311 1.00 85.00 81 ARG A O 1
ATOM 655 N N . LYS A 1 82 ? 16.609 4.631 -33.191 1.00 80.88 82 LYS A N 1
ATOM 656 C CA . LYS A 1 82 ? 17.439 4.261 -34.351 1.00 80.88 82 LYS A CA 1
ATOM 657 C C . LYS A 1 82 ? 17.300 2.796 -34.766 1.00 80.88 82 LYS A C 1
ATOM 659 O O . LYS A 1 82 ? 17.538 2.492 -35.920 1.00 80.88 82 LYS A O 1
ATOM 664 N N . ALA A 1 83 ? 16.976 1.901 -33.834 1.00 78.88 83 ALA A N 1
ATOM 665 C CA . ALA A 1 83 ? 16.890 0.464 -34.107 1.00 78.88 83 ALA A CA 1
ATOM 666 C C . ALA A 1 83 ? 15.552 0.028 -34.733 1.00 78.88 83 ALA A C 1
ATOM 668 O O . ALA A 1 83 ? 15.471 -1.061 -35.285 1.00 78.88 83 ALA A O 1
ATOM 669 N N . PHE A 1 84 ? 14.511 0.856 -34.604 1.00 76.56 84 PHE A N 1
ATOM 670 C CA . PHE A 1 84 ? 13.168 0.601 -35.142 1.00 76.56 84 PHE A CA 1
ATOM 671 C C . PHE A 1 84 ? 12.743 1.646 -36.190 1.00 76.56 84 PHE A C 1
ATOM 673 O O . PHE A 1 84 ? 11.551 1.778 -36.459 1.00 76.56 84 PHE A O 1
ATOM 680 N N . ALA A 1 85 ? 13.700 2.423 -36.705 1.00 63.91 85 ALA A N 1
ATOM 681 C CA . ALA A 1 85 ? 13.538 3.265 -37.890 1.00 63.91 85 ALA A CA 1
ATOM 682 C C . ALA A 1 85 ? 14.006 2.477 -39.116 1.00 63.91 85 ALA A C 1
ATOM 684 O O . ALA A 1 85 ? 13.364 2.631 -40.174 1.00 63.91 85 ALA A O 1
#

Foldseek 3Di:
DDDDDDDDDPPPPPPVVVVVVDPDDDPCVVVVLVVCCVVCVVQADPVRHGNPVSVVCVVPVPPPPPPDDDDDDPCPVVVVVVVVD